Protein AF-A0AAN8VT66-F1 (afdb_monomer_lite)

Sequence (149 aa):
MDTWPYRLRWPPSTIIFDESPERVFQRAAQKLEDAGARIPRSCLFIHVPLESCDVQQPLCSKGLNGTRPSIWALQVLPVRTLVSFEEMLHVVSSLAMKGSLFIVQWMDQLFMRNRFKVETVSYSKVVMSLGEKPTLGDHKSILFVAEFA

Foldseek 3Di:
DDCCQQPDDDDFAAEAEDEEAPVVCVVVVVVCVVVVGDGPPSYHYHYQHPPDLDPQVSCVVVPQALPDAEEAEAEDDCPVDPVSVVNVVVNCLVRHDANHWYWYWDDPPNVVVPPDPWDWDDPCNVCVVVVHHDDPPDDPTTTTTDGDD

Radius of gyration: 15.96 Å; chains: 1; bounding box: 40×29×42 Å

InterPro domains:
  IPR007213 Methyltransferase Ppm1/Ppm2/Tcmp [PF04072] (1-76)
  IPR029063 S-adenosyl-L-methionine-dependent methyltransferase superfamily [G3DSA:3.40.50.150] (1-144)
  IPR029063 S-adenosyl-L-methionine-dependent methyltransferase superfamily [SSF53335] (1-129)

Organism: NCBI:txid194707

Structure (mmCIF, N/CA/C/O backbone):
data_AF-A0AAN8VT66-F1
#
_entry.id   AF-A0AAN8VT66-F1
#
loop_
_atom_site.group_PDB
_atom_site.id
_atom_site.type_symbol
_atom_site.label_atom_id
_atom_site.label_alt_id
_atom_site.label_comp_id
_atom_site.label_asym_id
_atom_site.label_entity_id
_atom_site.label_seq_id
_atom_site.pdbx_PDB_ins_code
_atom_site.Cartn_x
_atom_site.Cartn_y
_atom_site.Cartn_z
_atom_site.occupancy
_atom_site.B_iso_or_equiv
_atom_site.auth_seq_id
_atom_site.auth_comp_id
_atom_site.auth_asym_id
_atom_site.auth_atom_id
_atom_site.pdbx_PDB_model_num
ATOM 1 N N . MET A 1 1 ? -1.081 13.488 4.562 1.00 72.19 1 MET A N 1
ATOM 2 C CA . MET A 1 1 ? -1.142 12.080 4.980 1.00 72.19 1 MET A CA 1
ATOM 3 C C . MET A 1 1 ? -2.442 11.522 4.460 1.00 72.19 1 MET A C 1
ATOM 5 O O . MET A 1 1 ? -3.447 12.228 4.539 1.00 72.19 1 MET A O 1
ATOM 9 N N . ASP A 1 2 ? -2.394 10.330 3.883 1.00 76.88 2 ASP A N 1
ATOM 10 C CA . ASP A 1 2 ? -3.591 9.648 3.413 1.00 76.88 2 ASP A CA 1
ATOM 11 C C . ASP A 1 2 ? -4.440 9.153 4.605 1.00 76.88 2 ASP A C 1
ATOM 13 O O . ASP A 1 2 ? -3.935 8.920 5.701 1.00 76.88 2 ASP A O 1
ATOM 17 N N . THR A 1 3 ? -5.753 9.048 4.413 1.00 86.00 3 THR A N 1
ATOM 18 C CA . THR A 1 3 ? -6.724 8.622 5.435 1.00 86.00 3 THR A CA 1
ATOM 19 C C . THR A 1 3 ? -7.351 7.259 5.140 1.00 86.00 3 THR A C 1
ATOM 21 O O . THR A 1 3 ? -8.131 6.764 5.956 1.00 86.00 3 THR A O 1
ATOM 24 N N . TRP A 1 4 ? -6.998 6.609 4.023 1.00 85.69 4 TRP A N 1
ATOM 25 C CA . TRP A 1 4 ? -7.483 5.267 3.675 1.00 85.69 4 TRP A CA 1
ATOM 26 C C . TRP A 1 4 ? -7.253 4.223 4.782 1.00 85.69 4 TRP A C 1
ATOM 28 O O . TRP A 1 4 ? -8.195 3.472 5.062 1.00 85.69 4 TRP A O 1
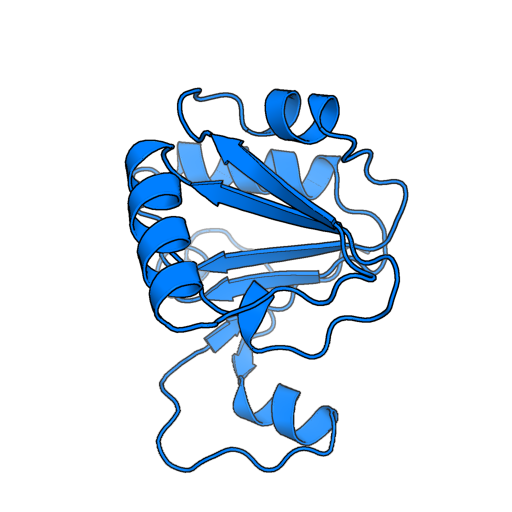ATOM 38 N N . PRO A 1 5 ? -6.103 4.206 5.499 1.00 89.12 5 PRO A N 1
ATOM 39 C CA . PRO A 1 5 ? -5.887 3.274 6.610 1.00 89.12 5 PRO A CA 1
ATOM 40 C C . PRO A 1 5 ? -6.955 3.346 7.713 1.00 89.12 5 PRO A C 1
ATOM 42 O O . PRO A 1 5 ? -7.229 2.347 8.373 1.00 89.12 5 PRO A O 1
ATOM 45 N N . TYR A 1 6 ? -7.590 4.508 7.885 1.00 89.25 6 TYR A N 1
ATOM 46 C CA . TYR A 1 6 ? -8.555 4.784 8.952 1.00 89.25 6 TYR A CA 1
ATOM 47 C C . TYR A 1 6 ? -10.017 4.680 8.495 1.00 89.25 6 TYR A C 1
ATOM 49 O O . TYR A 1 6 ? -10.912 4.568 9.329 1.00 89.25 6 TYR A O 1
ATOM 57 N N . ARG A 1 7 ? -10.280 4.766 7.183 1.00 85.00 7 ARG A N 1
ATOM 58 C CA . ARG A 1 7 ? -11.644 4.841 6.625 1.00 85.00 7 ARG A CA 1
ATOM 59 C C . ARG A 1 7 ? -12.114 3.539 5.987 1.00 85.00 7 ARG A C 1
ATOM 61 O O . ARG A 1 7 ? -13.318 3.291 5.956 1.00 85.00 7 ARG A O 1
ATOM 68 N N . LEU A 1 8 ? -11.194 2.733 5.461 1.00 84.31 8 LEU A N 1
ATOM 69 C CA . LEU A 1 8 ? -11.537 1.487 4.784 1.00 84.31 8 LEU A CA 1
ATOM 70 C C . LEU A 1 8 ? -11.689 0.324 5.767 1.00 84.31 8 LEU A C 1
ATOM 72 O O . LEU A 1 8 ? -11.048 0.262 6.818 1.00 84.31 8 LEU A O 1
ATOM 76 N N . ARG A 1 9 ? -12.549 -0.630 5.400 1.00 86.56 9 ARG A N 1
ATOM 77 C CA . ARG A 1 9 ? -12.732 -1.885 6.136 1.00 86.56 9 ARG A CA 1
ATOM 78 C C . ARG A 1 9 ? -11.693 -2.902 5.683 1.00 86.56 9 ARG A C 1
ATOM 80 O O . ARG A 1 9 ? -11.951 -3.715 4.800 1.00 86.56 9 ARG A O 1
ATOM 87 N N . TRP A 1 10 ? -10.517 -2.836 6.291 1.00 88.19 10 TRP A N 1
ATOM 88 C CA . TRP A 1 10 ? -9.437 -3.777 6.013 1.00 88.19 10 TRP A CA 1
ATOM 89 C C . TRP A 1 10 ? -9.749 -5.178 6.558 1.00 88.19 10 TRP A C 1
ATOM 91 O O . TRP A 1 10 ? -10.265 -5.297 7.677 1.00 88.19 10 TRP A O 1
ATOM 101 N N . PRO A 1 11 ? -9.436 -6.245 5.802 1.00 90.81 11 PRO A N 1
ATOM 102 C CA . PRO A 1 11 ? -9.477 -7.605 6.320 1.00 90.81 11 PRO A CA 1
ATOM 103 C C . PRO A 1 11 ? -8.616 -7.767 7.587 1.00 90.81 11 PRO A C 1
ATOM 105 O O . PRO A 1 11 ? -7.612 -7.075 7.760 1.00 90.81 11 PRO A O 1
ATOM 108 N N . PRO A 1 12 ? -8.960 -8.695 8.496 1.00 92.38 12 PRO A N 1
ATOM 109 C CA . PRO A 1 12 ? -8.089 -9.023 9.617 1.00 92.38 12 PRO A CA 1
ATOM 110 C C . PRO A 1 12 ? -6.690 -9.437 9.148 1.00 92.38 12 PRO A C 1
ATOM 112 O O . PRO A 1 12 ? -6.537 -10.084 8.113 1.00 92.38 12 PRO A O 1
ATOM 115 N N . SER A 1 13 ? -5.674 -9.088 9.936 1.00 91.00 13 SER A N 1
ATOM 116 C CA . SER A 1 13 ? -4.264 -9.376 9.659 1.00 91.00 13 SER A CA 1
ATOM 117 C C . SER A 1 13 ? -3.682 -8.661 8.432 1.00 91.00 13 SER A C 1
ATOM 119 O O . SER A 1 13 ? -2.610 -9.043 7.961 1.00 91.00 13 SER A O 1
ATOM 121 N N . THR A 1 14 ? -4.333 -7.603 7.931 1.00 92.25 14 THR A N 1
ATOM 122 C CA . THR A 1 14 ? -3.715 -6.686 6.964 1.00 92.25 14 THR A CA 1
ATOM 123 C C . THR A 1 14 ? -2.576 -5.905 7.626 1.00 92.25 14 THR A C 1
ATOM 125 O O . THR A 1 14 ? -2.725 -5.374 8.728 1.00 92.25 14 THR A O 1
ATOM 128 N N . ILE A 1 15 ? -1.437 -5.828 6.935 1.00 93.62 15 ILE A N 1
ATOM 129 C CA . ILE A 1 15 ? -0.306 -4.972 7.301 1.00 93.62 15 ILE A CA 1
ATOM 130 C C . ILE A 1 15 ? -0.323 -3.775 6.355 1.00 93.62 15 ILE A C 1
ATOM 132 O O . ILE A 1 15 ? -0.367 -3.949 5.139 1.00 93.62 15 ILE A O 1
ATOM 136 N N . ILE A 1 16 ? -0.316 -2.574 6.918 1.00 93.69 16 ILE A N 1
ATOM 137 C CA . ILE A 1 16 ? -0.386 -1.312 6.192 1.00 93.69 16 ILE A CA 1
ATOM 138 C C . ILE A 1 16 ? 0.919 -0.567 6.449 1.00 93.69 16 ILE A C 1
ATOM 140 O O . ILE A 1 16 ? 1.243 -0.262 7.598 1.00 93.69 16 ILE A O 1
ATOM 144 N N . PHE A 1 17 ? 1.650 -0.274 5.379 1.00 92.38 17 PHE A N 1
ATOM 145 C CA . PHE A 1 17 ? 2.859 0.539 5.422 1.00 92.38 17 PHE A CA 1
ATOM 146 C C . PHE A 1 17 ? 2.514 1.960 4.962 1.00 92.38 17 PHE A C 1
ATOM 148 O O . PHE A 1 17 ? 1.971 2.130 3.873 1.00 92.38 17 PHE A O 1
ATOM 155 N N . ASP A 1 18 ? 2.803 2.964 5.791 1.00 90.69 18 ASP A N 1
ATOM 156 C CA . ASP A 1 18 ? 2.745 4.380 5.407 1.00 90.69 18 ASP A CA 1
ATOM 157 C C . ASP A 1 18 ? 4.166 4.899 5.220 1.00 90.69 18 ASP A C 1
ATOM 159 O O . ASP A 1 18 ? 4.927 5.005 6.186 1.00 90.69 18 ASP A O 1
ATOM 163 N N . GLU A 1 19 ? 4.506 5.216 3.976 1.00 86.69 19 GLU A N 1
ATOM 164 C CA . GLU A 1 19 ? 5.775 5.836 3.631 1.00 86.69 19 GLU A CA 1
ATOM 165 C C . GLU A 1 19 ? 5.587 7.349 3.477 1.00 86.69 19 GLU A C 1
ATOM 167 O O . GLU A 1 19 ? 4.992 7.841 2.515 1.00 86.69 19 GLU A O 1
ATOM 172 N N . SER A 1 20 ? 6.063 8.110 4.460 1.00 85.31 20 SER A N 1
ATOM 173 C CA . SER A 1 20 ? 5.970 9.570 4.455 1.00 85.31 20 SER A CA 1
ATOM 174 C C . SER A 1 20 ? 7.093 10.203 5.290 1.00 85.31 20 SER A C 1
ATOM 176 O O . SER A 1 20 ? 7.765 9.507 6.047 1.00 85.31 20 SER A O 1
ATOM 178 N N . PRO A 1 21 ? 7.376 11.512 5.159 1.00 86.69 21 PRO A N 1
ATOM 179 C CA . PRO A 1 21 ? 8.344 12.164 6.041 1.00 86.69 21 PRO A CA 1
ATOM 180 C C . PRO A 1 21 ? 7.870 12.134 7.500 1.00 86.69 21 PRO A C 1
ATOM 182 O O . PRO A 1 21 ? 6.710 12.465 7.767 1.00 86.69 21 PRO A O 1
ATOM 185 N N . GLU A 1 22 ? 8.770 11.860 8.448 1.00 89.50 22 GLU A N 1
ATOM 186 C CA . GLU A 1 22 ? 8.427 11.599 9.863 1.00 89.50 22 GLU A CA 1
ATOM 187 C C . GLU A 1 22 ? 7.601 12.746 10.471 1.00 89.50 22 GLU A C 1
ATOM 189 O O . GLU A 1 22 ? 6.555 12.561 11.093 1.00 89.50 22 GLU A O 1
ATOM 194 N N . ARG A 1 23 ? 8.012 13.989 10.202 1.00 88.75 23 ARG A N 1
ATOM 195 C CA . ARG A 1 23 ? 7.307 15.194 10.674 1.00 88.75 23 ARG A CA 1
ATOM 196 C C . ARG A 1 23 ? 5.862 15.298 10.166 1.00 88.75 23 ARG A C 1
ATOM 198 O O . ARG A 1 23 ? 5.010 15.891 10.830 1.00 88.75 23 ARG A O 1
ATOM 205 N N . VAL A 1 24 ? 5.599 14.805 8.952 1.00 88.81 24 VAL A N 1
ATOM 206 C CA . VAL A 1 24 ? 4.264 14.824 8.338 1.00 88.81 24 VAL A CA 1
ATOM 207 C C . VAL A 1 24 ? 3.416 13.740 8.979 1.00 88.81 24 VAL A C 1
ATOM 209 O O . VAL A 1 24 ? 2.275 14.026 9.347 1.00 88.81 24 VAL A O 1
ATOM 212 N N . PHE A 1 25 ? 3.995 12.551 9.153 1.00 91.19 25 PHE A N 1
ATOM 213 C CA . PHE A 1 25 ? 3.370 11.429 9.832 1.00 91.19 25 PHE A CA 1
ATOM 214 C C . PHE A 1 25 ? 2.929 11.807 11.245 1.00 91.19 25 PHE A C 1
ATOM 216 O O . PHE A 1 25 ? 1.735 11.790 11.524 1.00 91.19 25 PHE A O 1
ATOM 223 N N . GLN A 1 26 ? 3.851 12.254 12.103 1.00 92.31 26 GLN A N 1
ATOM 224 C CA . GLN A 1 26 ? 3.562 12.560 13.510 1.00 92.31 26 GLN A CA 1
ATOM 225 C C . GLN A 1 26 ? 2.440 13.591 13.664 1.00 92.31 26 GLN A C 1
ATOM 227 O O . GLN A 1 26 ? 1.486 13.390 14.414 1.00 92.31 26 GLN A O 1
ATOM 232 N N . ARG A 1 27 ? 2.512 14.692 12.903 1.00 92.88 27 ARG A N 1
ATOM 233 C CA . ARG A 1 27 ? 1.491 15.747 12.950 1.00 92.88 27 ARG A CA 1
ATOM 234 C C . ARG A 1 27 ? 0.120 15.236 12.507 1.00 92.88 27 ARG A C 1
ATOM 236 O O . ARG A 1 27 ? -0.893 15.676 13.047 1.00 92.88 27 ARG A O 1
ATOM 243 N N . ALA A 1 28 ? 0.070 14.401 11.475 1.00 91.19 28 ALA A N 1
ATOM 244 C CA . ALA A 1 28 ? -1.190 13.903 10.945 1.00 91.19 28 ALA A CA 1
ATOM 245 C C . ALA A 1 28 ? -1.773 12.777 11.810 1.00 91.19 28 ALA A C 1
ATOM 247 O 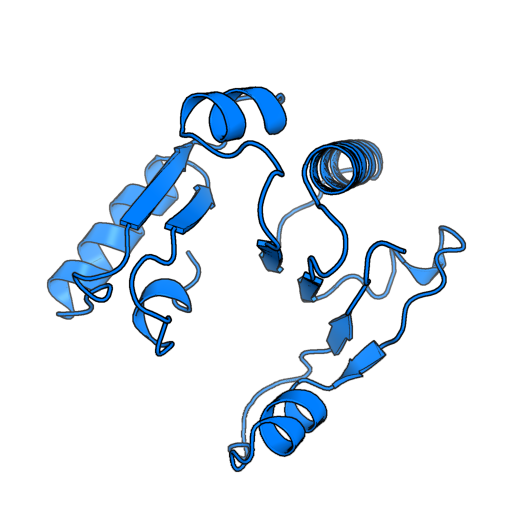O . ALA A 1 28 ? -2.970 12.807 12.081 1.00 91.19 28 ALA A O 1
ATOM 248 N N . ALA A 1 29 ? -0.935 11.869 12.313 1.00 91.94 29 ALA A N 1
ATOM 249 C CA . ALA A 1 29 ? -1.317 10.821 13.250 1.00 91.94 29 ALA A CA 1
ATOM 250 C C . ALA A 1 29 ? -1.936 11.410 14.525 1.00 91.94 29 ALA A C 1
ATOM 252 O O . ALA A 1 29 ? -3.035 11.003 14.890 1.00 91.94 29 ALA A O 1
ATOM 253 N N . GLN A 1 30 ? -1.312 12.438 15.120 1.00 93.31 30 GLN A N 1
ATOM 254 C CA . GLN A 1 30 ? -1.864 13.116 16.298 1.00 93.31 30 GLN A CA 1
ATOM 255 C C . GLN A 1 30 ? -3.250 13.707 16.015 1.00 93.31 30 GLN A C 1
ATOM 257 O O . GLN A 1 30 ? -4.194 13.467 16.755 1.00 93.31 30 GLN A O 1
ATOM 262 N N . LYS A 1 31 ? -3.410 14.429 14.898 1.00 94.94 31 LYS A N 1
ATOM 263 C CA . LYS A 1 31 ? -4.710 15.014 14.524 1.00 94.94 31 LYS A CA 1
ATOM 264 C C . LYS A 1 31 ? -5.795 13.962 14.300 1.00 94.94 31 LYS A C 1
ATOM 266 O O . LYS A 1 31 ? -6.961 14.218 14.585 1.00 94.94 31 LYS A O 1
ATOM 271 N N . LEU A 1 32 ? -5.430 12.816 13.728 1.00 93.31 32 LEU A N 1
ATOM 272 C CA . LEU A 1 32 ? -6.353 11.708 13.497 1.00 93.31 32 LEU A CA 1
ATOM 273 C C . LEU A 1 32 ? -6.754 11.051 14.819 1.00 93.31 32 LEU A C 1
ATOM 275 O O . LEU A 1 32 ? -7.934 10.767 15.015 1.00 93.31 32 LEU A O 1
ATOM 279 N N . GLU A 1 33 ? -5.807 10.882 15.739 1.00 92.75 33 GLU A N 1
ATOM 280 C CA . 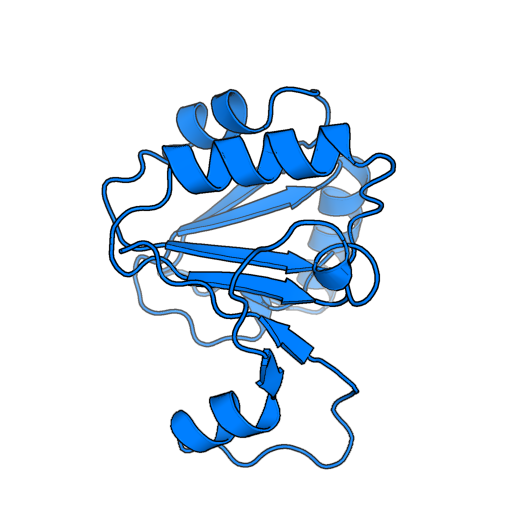GLU A 1 33 ? -6.074 10.392 17.089 1.00 92.75 33 GLU A CA 1
ATOM 281 C C . GLU A 1 33 ? -6.984 11.347 17.875 1.00 92.75 33 GLU A C 1
ATOM 283 O O . GLU A 1 33 ? -7.990 10.901 18.430 1.00 92.75 33 GLU A O 1
ATOM 288 N N . ASP A 1 34 ? -6.709 12.654 17.832 1.00 94.94 34 ASP A N 1
ATOM 289 C CA . ASP A 1 34 ? -7.528 13.699 18.463 1.00 94.94 34 ASP A CA 1
ATOM 290 C C . ASP A 1 34 ? -8.965 13.714 17.906 1.00 94.94 34 ASP A C 1
ATOM 292 O O . ASP A 1 34 ? -9.924 14.000 18.623 1.00 94.94 34 ASP A O 1
ATOM 296 N N . ALA A 1 35 ? -9.134 13.367 16.625 1.00 94.19 35 ALA A N 1
ATOM 297 C CA . ALA A 1 35 ? -10.433 13.221 15.969 1.00 94.19 35 ALA A CA 1
ATOM 298 C C . ALA A 1 35 ? -11.119 11.865 16.244 1.00 94.19 35 ALA A C 1
ATOM 300 O O . ALA A 1 35 ? -12.214 11.612 15.738 1.00 94.19 35 ALA A O 1
ATOM 301 N N . GLY A 1 36 ? -10.490 10.974 17.015 1.00 93.06 36 GLY A N 1
ATOM 302 C CA . GLY A 1 36 ? -11.003 9.642 17.331 1.00 93.06 36 GLY A CA 1
ATOM 303 C C . GLY A 1 36 ? -10.877 8.622 16.194 1.00 93.06 36 GLY A C 1
ATOM 304 O O . GLY A 1 36 ? -11.451 7.534 16.290 1.00 93.06 36 GLY A O 1
ATOM 305 N N . ALA A 1 37 ? -10.136 8.935 15.127 1.00 93.44 37 ALA A N 1
ATOM 306 C CA . ALA A 1 37 ? -9.889 8.004 14.035 1.00 93.44 37 ALA A CA 1
ATOM 307 C C . ALA A 1 37 ? -8.968 6.872 14.504 1.00 93.44 37 ALA A C 1
ATOM 309 O O . ALA A 1 37 ? -7.946 7.094 15.153 1.00 93.44 37 ALA A O 1
ATOM 310 N N . ARG A 1 38 ? -9.329 5.630 14.174 1.00 91.69 38 ARG A N 1
ATOM 311 C CA . ARG A 1 38 ? -8.583 4.441 14.597 1.00 91.69 38 ARG A CA 1
ATOM 312 C C . ARG A 1 38 ? -8.464 3.444 13.465 1.00 91.69 38 ARG A C 1
ATOM 314 O O . ARG A 1 38 ? -9.414 3.217 12.723 1.00 91.69 38 ARG A O 1
ATOM 321 N N . ILE A 1 39 ? -7.304 2.811 13.400 1.00 92.19 39 ILE A N 1
ATOM 322 C CA . IL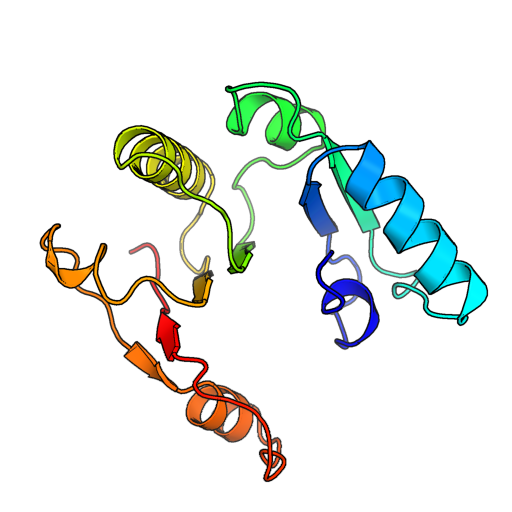E A 1 39 ? -7.066 1.667 12.525 1.00 92.19 39 ILE A CA 1
ATOM 323 C C . ILE A 1 39 ? -7.687 0.429 13.188 1.00 92.19 39 ILE A C 1
ATOM 325 O O . ILE A 1 39 ? -7.647 0.317 14.422 1.00 92.19 39 ILE A O 1
ATOM 329 N N . PRO A 1 40 ? -8.289 -0.501 12.421 1.00 91.06 40 PRO A N 1
ATOM 330 C CA . PRO A 1 40 ? -8.808 -1.741 12.983 1.00 91.06 40 PRO A CA 1
ATOM 331 C C . PRO A 1 40 ? -7.734 -2.475 13.795 1.00 91.06 40 PRO A C 1
ATOM 333 O O . PRO A 1 40 ? -6.638 -2.713 13.302 1.00 91.06 40 PRO A O 1
ATOM 336 N N . ARG A 1 41 ? -8.050 -2.881 15.034 1.00 91.00 41 ARG A N 1
ATOM 337 C CA . ARG A 1 41 ? -7.094 -3.557 15.943 1.00 91.00 41 ARG A CA 1
ATOM 338 C C . ARG A 1 41 ? -6.552 -4.884 15.406 1.00 91.00 41 ARG A C 1
ATOM 340 O O . ARG A 1 41 ? -5.539 -5.373 15.887 1.00 91.00 41 ARG A O 1
ATOM 347 N N . SER A 1 42 ? -7.265 -5.488 14.461 1.00 92.88 42 SER A N 1
ATOM 348 C CA . SER A 1 42 ? -6.849 -6.699 13.756 1.00 92.88 42 SER A CA 1
ATOM 349 C C . SER A 1 42 ? -5.789 -6.439 12.683 1.00 92.88 42 SER A C 1
ATOM 351 O O . SER A 1 42 ? -5.256 -7.401 12.138 1.00 92.88 42 SER A O 1
ATOM 353 N N . CYS A 1 43 ? -5.509 -5.177 12.353 1.00 94.19 43 CYS A N 1
ATOM 354 C CA . CYS A 1 43 ? -4.517 -4.762 11.369 1.00 94.19 43 CYS A CA 1
ATOM 355 C C . CYS A 1 43 ? -3.267 -4.218 12.063 1.00 94.19 43 CYS A C 1
ATOM 357 O O . CYS A 1 43 ? -3.328 -3.708 13.182 1.00 94.19 43 CYS A O 1
ATOM 359 N N . LEU A 1 44 ? -2.136 -4.291 11.368 1.00 94.12 44 LEU A N 1
ATOM 360 C CA . LEU A 1 44 ? -0.876 -3.703 11.805 1.00 94.12 44 LEU A CA 1
ATOM 361 C C . LEU A 1 44 ? -0.560 -2.492 10.928 1.00 94.12 44 LEU A C 1
ATOM 363 O O . LEU A 1 44 ? -0.509 -2.619 9.709 1.00 94.12 44 LEU A O 1
ATOM 367 N N . PHE A 1 45 ? -0.337 -1.331 11.539 1.00 93.81 45 PHE A N 1
ATOM 368 C CA . PHE A 1 45 ? 0.041 -0.106 10.836 1.00 93.81 45 PHE A CA 1
ATOM 369 C C . PHE A 1 45 ? 1.477 0.271 11.173 1.00 93.81 45 PHE A C 1
ATOM 371 O O . PHE A 1 45 ? 1.829 0.382 12.348 1.00 93.81 45 PHE A O 1
ATOM 378 N N . ILE A 1 46 ? 2.304 0.440 10.145 1.00 93.38 46 ILE A N 1
ATOM 379 C CA . ILE A 1 46 ? 3.740 0.663 10.273 1.00 93.38 46 ILE A CA 1
ATOM 380 C C . ILE A 1 46 ? 4.114 1.920 9.498 1.00 93.38 46 ILE A C 1
ATOM 382 O O . ILE A 1 46 ? 3.942 1.979 8.283 1.00 93.38 46 ILE A O 1
ATOM 386 N N . HIS A 1 47 ? 4.680 2.900 10.198 1.00 92.75 47 HIS A N 1
ATOM 387 C CA . HIS A 1 47 ? 5.322 4.032 9.546 1.00 92.75 47 HIS A CA 1
ATOM 388 C C . HIS A 1 47 ? 6.728 3.666 9.063 1.00 92.75 47 HIS A C 1
ATOM 390 O O . HIS A 1 47 ? 7.514 3.057 9.802 1.00 92.75 47 HIS A O 1
ATOM 396 N N . VAL A 1 48 ? 7.037 4.069 7.835 1.00 89.88 48 VAL A N 1
ATOM 397 C CA . VAL A 1 48 ? 8.351 3.965 7.207 1.00 89.88 48 VAL A CA 1
ATOM 398 C C . VAL A 1 48 ? 8.803 5.384 6.842 1.00 89.88 48 VAL A C 1
ATOM 400 O O . VAL A 1 48 ? 8.260 5.971 5.906 1.00 89.88 48 VAL A O 1
ATOM 403 N N . PRO A 1 49 ? 9.752 5.973 7.591 1.00 86.12 49 PRO A N 1
ATOM 404 C CA . PRO A 1 49 ? 10.169 7.351 7.355 1.00 86.12 49 PRO A CA 1
ATOM 405 C C . PRO A 1 49 ? 10.876 7.507 6.007 1.00 86.12 49 PRO A C 1
ATOM 407 O O . PRO A 1 49 ? 11.893 6.859 5.755 1.00 86.12 49 PRO A O 1
ATOM 410 N N . LEU A 1 50 ? 10.381 8.419 5.168 1.00 77.38 50 LEU A N 1
ATOM 411 C CA . LEU A 1 50 ? 10.989 8.770 3.879 1.00 77.38 50 LEU A CA 1
ATOM 412 C C . LEU A 1 50 ? 12.138 9.778 4.071 1.00 77.38 50 LEU A C 1
ATOM 414 O O . LEU A 1 50 ? 12.070 10.921 3.617 1.00 77.38 50 LEU A O 1
ATOM 418 N N . GLU A 1 51 ? 13.172 9.373 4.805 1.00 69.62 51 GLU A N 1
ATOM 419 C CA . GLU A 1 51 ? 14.355 10.204 5.090 1.00 69.62 51 GLU A CA 1
ATOM 420 C C . GLU A 1 51 ? 15.604 9.729 4.312 1.00 69.62 51 GLU A C 1
ATOM 422 O O . GLU A 1 51 ? 16.639 10.397 4.321 1.00 69.62 51 GLU A O 1
ATOM 427 N N . SER A 1 52 ? 15.510 8.596 3.602 1.00 65.31 52 SER A N 1
ATOM 428 C CA . SER A 1 52 ? 16.559 8.020 2.747 1.00 65.31 52 SER A CA 1
ATOM 429 C C . SER A 1 52 ? 16.125 7.923 1.282 1.00 65.31 52 SER A C 1
ATOM 431 O O . SER A 1 52 ? 14.943 7.778 0.989 1.00 65.31 52 SER A O 1
ATOM 433 N N . CYS A 1 53 ? 17.088 7.952 0.351 1.00 65.00 53 CYS A N 1
ATOM 434 C CA . CYS A 1 53 ? 16.827 7.666 -1.070 1.00 65.00 53 CYS A CA 1
ATOM 435 C C . CYS A 1 53 ? 16.560 6.173 -1.341 1.00 65.00 53 CYS A C 1
ATOM 437 O O . CYS A 1 53 ? 16.017 5.832 -2.384 1.00 65.00 53 CYS A O 1
ATOM 439 N N . ASP A 1 54 ? 16.952 5.283 -0.422 1.00 75.31 54 ASP A N 1
ATOM 440 C CA . ASP A 1 54 ? 16.641 3.855 -0.504 1.00 75.31 54 ASP A CA 1
ATOM 441 C C . ASP A 1 54 ? 15.247 3.596 0.075 1.00 75.31 54 ASP A C 1
ATOM 443 O O . ASP A 1 54 ? 15.026 3.767 1.276 1.00 75.31 54 ASP A O 1
ATOM 447 N N . VAL A 1 55 ? 14.326 3.204 -0.803 1.00 74.44 55 VAL A N 1
ATOM 448 C CA . VAL A 1 55 ? 12.922 2.890 -0.498 1.00 74.44 55 VAL A CA 1
ATOM 449 C C . VAL A 1 55 ? 12.759 1.416 -0.097 1.00 74.44 55 VAL A C 1
ATOM 451 O O . VAL A 1 55 ? 11.871 1.058 0.675 1.00 74.44 55 VAL A O 1
ATOM 454 N N . GLN A 1 56 ? 13.636 0.527 -0.575 1.00 84.75 56 GLN A N 1
ATOM 455 C CA . GLN A 1 56 ? 13.470 -0.919 -0.421 1.00 84.75 56 GLN A CA 1
ATOM 456 C C . GLN A 1 56 ? 13.945 -1.416 0.946 1.00 84.75 56 GLN A C 1
ATOM 458 O O . GLN A 1 56 ? 13.233 -2.175 1.608 1.00 84.75 56 GLN A O 1
ATOM 463 N N . GLN A 1 57 ? 15.138 -1.003 1.386 1.00 87.25 57 GLN A N 1
ATOM 464 C CA . GLN A 1 57 ? 15.702 -1.456 2.665 1.00 87.25 57 GLN A CA 1
ATOM 465 C C . GLN A 1 57 ? 14.796 -1.150 3.867 1.00 87.25 57 GLN A C 1
ATOM 467 O O . GLN A 1 57 ? 14.533 -2.071 4.651 1.00 87.25 57 GLN A O 1
ATOM 472 N N . PRO A 1 58 ? 14.256 0.077 4.024 1.00 87.75 58 PRO A N 1
ATOM 473 C CA . PRO A 1 58 ? 13.378 0.391 5.145 1.00 87.75 58 PRO A CA 1
ATOM 474 C C . PRO A 1 58 ? 12.124 -0.488 5.173 1.00 87.75 58 PRO A C 1
ATOM 476 O O . PRO A 1 58 ? 11.797 -1.040 6.226 1.00 87.75 58 PRO A O 1
ATOM 479 N N . LEU A 1 59 ? 11.472 -0.705 4.026 1.00 88.12 59 LEU A N 1
ATOM 480 C CA . LEU A 1 59 ? 10.293 -1.570 3.918 1.00 88.12 59 LEU A CA 1
ATOM 481 C C . LEU A 1 59 ? 10.614 -3.026 4.290 1.00 88.12 59 LEU A C 1
ATOM 483 O O . LEU A 1 59 ? 9.906 -3.635 5.099 1.00 88.12 59 LEU A O 1
ATOM 487 N N . CYS A 1 60 ? 11.712 -3.569 3.758 1.00 90.31 60 CYS A N 1
ATOM 488 C CA . CYS A 1 60 ? 12.156 -4.932 4.050 1.00 90.31 60 CYS A CA 1
ATOM 489 C C . CYS A 1 60 ? 12.495 -5.129 5.529 1.00 90.31 60 CYS A C 1
ATOM 491 O O . CYS A 1 60 ? 12.076 -6.113 6.140 1.00 90.31 60 CYS A O 1
ATOM 493 N N . SER A 1 61 ? 13.188 -4.162 6.138 1.00 90.50 61 SER A N 1
ATOM 494 C CA . SER A 1 61 ? 13.537 -4.198 7.564 1.00 90.50 61 SER A CA 1
ATOM 495 C C . SER A 1 61 ? 12.306 -4.213 8.480 1.00 90.50 61 SER A C 1
ATOM 497 O O . SER A 1 61 ? 12.357 -4.731 9.595 1.00 90.50 61 SER A O 1
ATOM 499 N N . LYS A 1 62 ? 11.177 -3.680 7.995 1.00 91.06 62 LYS A N 1
ATOM 500 C CA . LYS A 1 62 ? 9.882 -3.650 8.684 1.00 91.06 62 LYS A CA 1
ATOM 501 C C . LYS A 1 62 ? 8.991 -4.857 8.365 1.00 91.06 62 LYS A C 1
ATOM 503 O O . LYS A 1 62 ? 7.875 -4.931 8.875 1.00 91.06 62 LYS A O 1
ATOM 508 N N . GLY A 1 63 ? 9.482 -5.814 7.575 1.00 90.06 63 GLY A N 1
ATOM 509 C CA . GLY A 1 63 ? 8.831 -7.103 7.337 1.00 90.06 63 GLY A CA 1
ATOM 510 C C . GLY A 1 63 ? 8.159 -7.263 5.973 1.00 90.06 63 GLY A C 1
ATOM 511 O O . GLY A 1 63 ? 7.544 -8.305 5.738 1.00 90.06 63 GLY A O 1
ATOM 512 N N . LEU A 1 64 ? 8.269 -6.289 5.062 1.00 89.19 64 LEU A N 1
ATOM 513 C CA . LEU A 1 64 ? 7.819 -6.483 3.683 1.00 89.19 64 LEU A CA 1
ATOM 514 C C . LEU A 1 64 ? 8.784 -7.432 2.955 1.00 89.19 64 LEU A C 1
ATOM 516 O O . LEU A 1 64 ? 9.976 -7.170 2.888 1.00 89.19 64 LEU A O 1
ATOM 520 N N . ASN A 1 65 ? 8.297 -8.549 2.416 1.00 85.31 65 ASN A N 1
ATOM 521 C CA . ASN A 1 65 ? 9.174 -9.575 1.826 1.00 85.31 65 ASN A CA 1
ATOM 522 C C . ASN A 1 65 ? 8.680 -10.142 0.485 1.00 85.31 65 ASN A C 1
ATOM 524 O O . ASN A 1 65 ? 9.221 -11.133 0.008 1.00 85.31 65 ASN A O 1
ATOM 528 N N . GLY A 1 66 ? 7.633 -9.551 -0.098 1.00 84.38 66 GLY A N 1
ATOM 529 C CA . GLY A 1 66 ? 7.094 -9.941 -1.406 1.00 84.38 66 GLY A CA 1
ATOM 530 C C . GLY A 1 66 ? 6.532 -11.360 -1.509 1.00 84.38 66 GLY A C 1
ATOM 531 O O . GLY A 1 66 ? 6.308 -11.855 -2.605 1.00 84.38 66 GLY A O 1
ATOM 532 N N . THR A 1 67 ? 6.269 -12.030 -0.384 1.00 87.56 67 THR A N 1
ATOM 533 C CA . THR A 1 67 ? 5.709 -13.397 -0.375 1.00 87.56 67 THR A CA 1
ATOM 534 C C . THR A 1 67 ? 4.180 -13.446 -0.408 1.00 87.56 67 THR A C 1
ATOM 536 O O . THR A 1 67 ? 3.601 -14.533 -0.421 1.00 87.56 67 THR A O 1
ATOM 539 N N . ARG A 1 68 ? 3.508 -12.286 -0.374 1.00 85.12 68 ARG A N 1
ATOM 540 C CA . ARG A 1 68 ? 2.041 -12.168 -0.364 1.00 85.12 68 ARG A CA 1
ATOM 541 C C . ARG A 1 68 ? 1.561 -11.110 -1.360 1.00 85.12 68 ARG A C 1
ATOM 543 O O . ARG A 1 68 ? 2.248 -10.093 -1.499 1.00 85.12 68 ARG A O 1
ATOM 550 N N . PRO A 1 69 ? 0.385 -11.301 -1.995 1.00 86.12 69 PRO A N 1
ATOM 551 C CA . PRO A 1 69 ? -0.219 -10.267 -2.822 1.00 86.12 69 PRO A CA 1
ATOM 552 C C . PRO A 1 69 ? -0.367 -8.975 -2.022 1.00 86.12 69 PRO A C 1
ATOM 554 O O . PRO A 1 69 ? -0.764 -8.989 -0.854 1.00 86.12 69 PRO A O 1
ATOM 557 N N . SER A 1 70 ? -0.009 -7.865 -2.650 1.00 88.62 70 SER A N 1
ATOM 558 C CA . SER A 1 70 ? 0.115 -6.559 -2.007 1.00 88.62 70 SER A CA 1
ATOM 559 C C . SER A 1 70 ? -0.539 -5.477 -2.850 1.00 88.62 70 SER A C 1
ATOM 561 O O . SER A 1 70 ? -0.497 -5.523 -4.078 1.00 88.62 70 SER A O 1
ATOM 563 N N . ILE A 1 71 ? -1.149 -4.499 -2.184 1.00 88.94 71 ILE A N 1
ATOM 564 C CA . ILE A 1 71 ? -1.653 -3.290 -2.831 1.00 88.94 71 ILE A CA 1
ATOM 565 C C . ILE A 1 71 ? -0.646 -2.182 -2.558 1.00 88.94 71 ILE A C 1
ATOM 567 O O . ILE A 1 71 ? -0.334 -1.886 -1.408 1.00 88.94 71 ILE A O 1
ATOM 571 N N . TRP A 1 72 ? -0.163 -1.573 -3.626 1.00 86.88 72 TRP A N 1
ATOM 572 C CA . TRP A 1 72 ? 0.776 -0.467 -3.608 1.00 86.88 72 TRP A CA 1
ATOM 573 C C . TRP A 1 72 ? 0.029 0.775 -4.060 1.00 86.88 72 TRP A C 1
ATOM 575 O O . TRP A 1 72 ? -0.432 0.828 -5.195 1.00 86.88 72 TRP A O 1
ATOM 585 N N . ALA A 1 73 ? -0.131 1.749 -3.172 1.00 84.81 73 ALA A N 1
ATOM 586 C CA . ALA A 1 73 ? -0.871 2.968 -3.458 1.00 84.81 73 ALA A CA 1
ATOM 587 C C . ALA A 1 73 ? 0.073 4.167 -3.446 1.00 84.81 73 ALA A C 1
ATOM 589 O O . ALA A 1 73 ? 0.659 4.506 -2.422 1.00 84.81 73 ALA A O 1
ATOM 590 N N . LEU A 1 74 ? 0.185 4.825 -4.596 1.00 79.00 74 LEU A N 1
ATOM 591 C CA . LEU A 1 74 ? 0.935 6.054 -4.763 1.00 79.00 74 LEU A CA 1
ATOM 592 C C . LEU A 1 74 ? -0.034 7.221 -4.948 1.00 79.00 74 LEU A C 1
ATOM 594 O O . LEU A 1 74 ? -0.607 7.412 -6.025 1.00 79.00 74 LEU A O 1
ATOM 598 N N . GLN A 1 75 ? -0.199 8.024 -3.900 1.00 71.69 75 GLN A N 1
ATOM 599 C CA . GLN A 1 75 ? -1.018 9.228 -3.946 1.00 71.69 75 GLN A CA 1
ATOM 600 C C . GLN A 1 75 ? -0.139 10.476 -3.879 1.00 71.69 75 GLN A C 1
ATOM 602 O O . GLN A 1 75 ? 0.495 10.732 -2.860 1.00 71.69 75 GLN A O 1
ATOM 607 N N . VAL A 1 76 ? -0.149 11.269 -4.960 1.00 62.78 76 VAL A N 1
ATOM 608 C CA . VAL A 1 76 ? 0.416 12.631 -5.031 1.00 62.78 76 VAL A CA 1
ATOM 609 C C . VAL A 1 76 ? 1.782 12.737 -4.334 1.00 62.78 76 VAL A C 1
ATOM 611 O O . VAL A 1 76 ? 1.963 13.497 -3.382 1.00 62.78 76 VAL A O 1
ATOM 614 N N . LEU A 1 77 ? 2.770 11.977 -4.811 1.00 53.94 77 LEU A N 1
ATOM 615 C CA . LEU A 1 77 ? 4.160 12.310 -4.513 1.00 53.94 77 LEU A CA 1
ATOM 616 C C . LEU A 1 77 ? 4.626 13.421 -5.456 1.00 53.94 77 LEU A C 1
ATOM 618 O O . LEU A 1 77 ? 4.292 13.407 -6.645 1.00 53.94 77 LEU A O 1
ATOM 622 N N . PRO A 1 78 ? 5.481 14.344 -4.987 1.00 51.09 78 PRO A N 1
ATOM 623 C CA . PRO A 1 78 ? 6.346 15.075 -5.881 1.00 51.09 78 PRO A CA 1
ATOM 624 C C . PRO A 1 78 ? 7.422 14.077 -6.308 1.00 51.09 78 PRO A C 1
ATOM 626 O O . PRO A 1 78 ? 8.528 14.087 -5.776 1.00 51.09 78 PRO A O 1
ATOM 629 N N . VAL A 1 79 ? 7.091 13.177 -7.234 1.00 54.88 79 VAL A N 1
ATOM 630 C CA . VAL A 1 79 ? 8.095 12.506 -8.056 1.00 54.88 79 VAL A CA 1
ATOM 631 C C . VAL A 1 79 ? 8.817 13.642 -8.777 1.00 54.88 79 VAL A C 1
ATOM 633 O O . VAL A 1 79 ? 8.347 14.168 -9.784 1.00 54.88 79 VAL A O 1
ATOM 636 N N . ARG A 1 80 ? 9.883 14.154 -8.151 1.00 53.06 80 ARG A N 1
ATOM 637 C CA . ARG A 1 80 ? 10.529 15.403 -8.578 1.00 53.06 80 ARG A CA 1
ATOM 638 C C . ARG A 1 80 ? 11.270 15.198 -9.890 1.00 53.06 80 ARG A C 1
ATOM 640 O O . ARG A 1 80 ? 11.519 16.163 -10.607 1.00 53.06 80 ARG A O 1
ATOM 647 N N . THR A 1 81 ? 11.624 13.946 -10.182 1.00 63.88 81 THR A N 1
ATOM 648 C CA . THR A 1 81 ? 12.377 13.527 -11.358 1.00 63.88 81 THR A CA 1
ATOM 649 C C . THR A 1 81 ? 11.888 12.170 -11.855 1.00 63.88 81 THR A C 1
ATOM 651 O O . THR A 1 81 ? 11.412 11.339 -11.082 1.00 63.88 81 THR A O 1
ATOM 654 N N . LEU A 1 82 ? 12.065 11.920 -13.152 1.00 66.94 82 LEU A N 1
ATOM 655 C CA . LEU A 1 82 ? 11.809 10.613 -13.760 1.00 66.94 82 LEU A CA 1
ATOM 656 C C . LEU A 1 82 ? 12.619 9.489 -13.082 1.00 66.94 82 LEU A C 1
ATOM 658 O O . LEU A 1 82 ? 12.086 8.407 -12.880 1.00 66.94 82 LEU A O 1
ATOM 662 N N . VAL A 1 83 ? 13.854 9.774 -12.657 1.00 68.38 83 VAL A N 1
ATOM 663 C CA . VAL A 1 83 ? 14.738 8.807 -11.979 1.00 68.38 83 VAL A CA 1
ATOM 664 C C . VAL A 1 83 ? 14.103 8.281 -10.689 1.00 68.38 83 VAL A C 1
ATOM 666 O O . VAL A 1 83 ? 13.981 7.075 -10.520 1.00 68.38 83 VAL A O 1
ATOM 669 N N . SER A 1 84 ? 13.584 9.175 -9.838 1.00 71.06 84 SER A N 1
ATOM 670 C CA . SER A 1 84 ? 12.911 8.766 -8.594 1.00 71.06 84 SER A CA 1
ATOM 671 C C . SER A 1 84 ? 11.656 7.916 -8.835 1.00 71.06 84 SER A C 1
ATOM 673 O O . SER A 1 84 ? 11.276 7.098 -8.001 1.00 71.06 84 SER A O 1
ATOM 675 N N . PHE A 1 85 ? 11.005 8.091 -9.991 1.00 74.00 85 PHE A N 1
ATOM 676 C CA . PHE A 1 85 ? 9.870 7.259 -10.377 1.00 74.00 85 PHE A CA 1
ATOM 677 C C . PHE A 1 85 ? 10.305 5.855 -10.783 1.00 74.00 85 PHE A C 1
ATOM 679 O O . PHE A 1 85 ? 9.697 4.875 -10.368 1.00 74.00 85 PHE A O 1
ATOM 686 N N . GLU A 1 86 ? 11.344 5.766 -11.612 1.00 74.75 86 GLU A N 1
ATOM 687 C CA . GLU A 1 86 ? 11.885 4.498 -12.097 1.00 74.75 86 GLU A CA 1
ATOM 688 C C . GLU A 1 86 ? 12.438 3.658 -10.944 1.00 74.75 86 GLU A C 1
ATOM 690 O O . GLU A 1 86 ? 12.185 2.458 -10.898 1.00 74.75 86 GLU A O 1
ATOM 695 N N . GLU A 1 87 ? 13.102 4.290 -9.974 1.00 76.12 87 GLU A N 1
ATOM 696 C CA . GLU A 1 87 ? 13.554 3.641 -8.740 1.00 76.12 87 GLU A CA 1
ATOM 697 C C . GLU A 1 87 ? 12.377 3.055 -7.951 1.00 76.12 87 GLU A C 1
ATOM 699 O O . GLU A 1 87 ? 12.408 1.887 -7.573 1.00 76.12 87 GLU A O 1
ATOM 704 N N . MET A 1 88 ? 11.289 3.810 -7.771 1.00 77.75 88 MET A N 1
ATOM 705 C CA . MET A 1 88 ? 10.092 3.297 -7.101 1.00 77.75 88 MET A CA 1
ATOM 706 C C . MET A 1 88 ? 9.459 2.135 -7.869 1.00 77.75 88 MET A C 1
ATOM 708 O O . MET A 1 88 ? 9.120 1.118 -7.267 1.00 77.75 88 MET A O 1
ATOM 712 N N . LEU A 1 89 ? 9.312 2.252 -9.193 1.00 78.50 89 LEU A N 1
ATOM 713 C CA . LEU A 1 89 ? 8.796 1.160 -10.018 1.00 78.50 89 LEU A CA 1
ATOM 714 C C . LEU A 1 89 ? 9.687 -0.081 -9.923 1.00 78.50 89 LEU A C 1
ATOM 716 O O . LEU A 1 89 ? 9.169 -1.195 -9.914 1.00 78.50 89 LEU A O 1
ATOM 720 N N . HIS A 1 90 ? 11.005 0.097 -9.815 1.00 80.44 90 HIS A N 1
ATOM 721 C CA . HIS A 1 90 ? 11.940 -0.998 -9.602 1.00 80.44 90 HIS A CA 1
ATOM 722 C C . HIS A 1 90 ? 11.707 -1.686 -8.250 1.00 80.44 90 HIS A C 1
ATOM 724 O O . HIS A 1 90 ? 11.636 -2.912 -8.206 1.00 80.44 90 HIS A O 1
ATOM 730 N N . VAL A 1 91 ? 11.504 -0.920 -7.173 1.00 83.56 91 VAL A N 1
ATOM 731 C CA . VAL A 1 91 ? 11.183 -1.467 -5.842 1.00 83.56 91 VAL A CA 1
ATOM 732 C C . VAL A 1 91 ? 9.836 -2.188 -5.834 1.00 83.56 91 VAL A C 1
ATOM 734 O O . VAL A 1 91 ? 9.733 -3.308 -5.337 1.00 83.56 91 VAL A O 1
ATOM 737 N N . VAL A 1 92 ? 8.801 -1.590 -6.428 1.00 83.88 92 VAL A N 1
ATOM 738 C CA . VAL A 1 92 ? 7.490 -2.239 -6.564 1.00 83.88 92 VAL A CA 1
ATOM 739 C C . VAL A 1 92 ? 7.642 -3.530 -7.360 1.00 83.88 92 VAL A C 1
ATOM 741 O O . VAL A 1 92 ? 7.152 -4.564 -6.932 1.00 83.88 92 VAL A O 1
ATOM 744 N N . SER A 1 93 ? 8.362 -3.508 -8.484 1.00 82.31 93 SER A N 1
ATOM 745 C CA . SER A 1 93 ? 8.574 -4.690 -9.322 1.00 82.31 93 SER A CA 1
ATOM 746 C C . SER A 1 93 ? 9.394 -5.785 -8.637 1.00 82.31 93 SER A C 1
ATOM 748 O O . SER A 1 93 ? 9.232 -6.948 -8.998 1.00 82.31 93 SER A O 1
ATOM 750 N N . SER A 1 94 ? 10.295 -5.445 -7.712 1.00 84.50 94 SER A N 1
ATOM 751 C CA . SER A 1 94 ? 11.121 -6.425 -7.000 1.00 84.50 94 SER A CA 1
ATOM 752 C C . SER A 1 94 ? 10.398 -7.050 -5.802 1.00 84.50 94 SER A C 1
ATOM 754 O O . SER A 1 94 ? 10.732 -8.166 -5.404 1.00 84.50 94 SER A O 1
ATOM 756 N N . LEU A 1 95 ? 9.404 -6.352 -5.239 1.00 86.38 95 LEU A N 1
ATOM 757 C CA . LEU A 1 95 ? 8.667 -6.767 -4.042 1.00 86.38 95 LEU A CA 1
ATOM 758 C C . LEU A 1 95 ? 7.213 -7.180 -4.305 1.00 86.38 95 LEU A C 1
ATOM 760 O O . LEU A 1 95 ? 6.590 -7.802 -3.445 1.00 86.38 95 LEU A O 1
ATOM 764 N N . ALA A 1 96 ? 6.633 -6.826 -5.447 1.00 86.00 96 ALA A N 1
ATOM 765 C CA . ALA A 1 96 ? 5.311 -7.283 -5.842 1.00 86.00 96 ALA A CA 1
ATOM 766 C C . ALA A 1 96 ? 5.379 -8.739 -6.308 1.00 86.00 96 ALA A C 1
ATOM 768 O O . ALA A 1 96 ? 6.272 -9.131 -7.056 1.00 86.00 96 ALA A O 1
ATOM 769 N N . MET A 1 97 ? 4.395 -9.534 -5.899 1.00 85.38 97 MET A N 1
ATOM 770 C CA . MET A 1 97 ? 4.197 -10.868 -6.453 1.00 85.38 97 MET A CA 1
ATOM 771 C C . MET A 1 97 ? 2.982 -10.884 -7.371 1.00 85.38 97 MET A C 1
ATOM 773 O O . MET A 1 97 ? 2.216 -9.924 -7.450 1.00 85.38 97 MET A O 1
ATOM 777 N N . LYS A 1 98 ? 2.768 -12.009 -8.048 1.00 79.81 98 LYS A N 1
ATOM 778 C CA . LYS A 1 98 ? 1.567 -12.213 -8.853 1.00 79.81 98 LYS A CA 1
ATOM 779 C C . LYS A 1 98 ? 0.293 -11.961 -8.037 1.00 79.81 98 LYS A C 1
ATOM 781 O O . LYS A 1 98 ? 0.164 -12.446 -6.912 1.00 79.81 98 LYS A O 1
ATOM 786 N N . GLY A 1 99 ? -0.639 -11.212 -8.624 1.00 78.75 99 GLY A N 1
ATOM 787 C CA . GLY A 1 99 ? -1.871 -10.771 -7.966 1.00 78.75 99 GLY A CA 1
ATOM 788 C C . GLY A 1 99 ? -1.712 -9.530 -7.080 1.00 78.75 99 GLY A C 1
ATOM 789 O O . GLY A 1 99 ? -2.686 -9.104 -6.460 1.00 78.75 99 GLY A O 1
ATOM 790 N N . SER A 1 100 ? -0.515 -8.936 -7.004 1.00 83.38 100 SER A N 1
ATOM 791 C CA . SER A 1 100 ? -0.341 -7.590 -6.457 1.00 83.38 100 SER A CA 1
ATOM 792 C C . SER A 1 100 ? -0.954 -6.537 -7.379 1.00 83.38 100 SER A C 1
ATOM 794 O O . SER A 1 100 ? -0.979 -6.684 -8.601 1.00 83.38 100 SER A O 1
ATOM 796 N N . LEU A 1 101 ? -1.409 -5.449 -6.766 1.00 82.25 101 LEU A N 1
ATOM 797 C CA . LEU A 1 101 ? -2.058 -4.333 -7.429 1.00 82.25 101 LEU A CA 1
ATOM 798 C C . LEU A 1 101 ? -1.240 -3.059 -7.223 1.00 82.25 101 LEU A C 1
ATOM 800 O O . LEU A 1 101 ? -0.991 -2.669 -6.085 1.00 82.25 101 LEU A O 1
ATOM 804 N N . PHE A 1 102 ? -0.872 -2.384 -8.310 1.00 79.94 102 PHE A N 1
ATOM 805 C CA . PHE A 1 102 ? -0.271 -1.051 -8.249 1.00 79.94 102 PHE A CA 1
ATOM 806 C C . PHE A 1 102 ? -1.304 0.010 -8.628 1.00 79.94 102 PHE A C 1
ATOM 808 O O . PHE A 1 102 ? -1.823 -0.008 -9.742 1.00 79.94 102 PHE A O 1
ATOM 815 N N . ILE A 1 103 ? -1.590 0.906 -7.685 1.00 77.62 103 ILE A N 1
ATOM 816 C CA . ILE A 1 103 ? -2.525 2.023 -7.777 1.00 77.62 103 ILE A CA 1
ATOM 817 C C . ILE A 1 103 ? -1.734 3.323 -7.775 1.00 77.62 103 ILE A C 1
ATOM 819 O O . ILE A 1 103 ? -0.987 3.605 -6.842 1.00 77.62 103 ILE A O 1
ATOM 823 N N . VAL A 1 104 ? -1.979 4.173 -8.767 1.00 72.06 104 VAL A N 1
ATOM 824 C CA . VAL A 1 104 ? -1.419 5.527 -8.812 1.00 72.06 104 VAL A CA 1
ATOM 825 C C . VAL A 1 104 ? -2.530 6.537 -9.030 1.00 72.06 104 VAL A C 1
ATOM 827 O O . VAL A 1 104 ? -3.337 6.377 -9.944 1.00 72.06 104 VAL A O 1
ATOM 830 N N . GLN A 1 105 ? -2.547 7.596 -8.221 1.00 66.88 105 GLN A N 1
ATOM 831 C CA . GLN A 1 105 ? -3.431 8.742 -8.413 1.00 66.88 105 GLN A CA 1
ATOM 832 C C . GLN A 1 105 ? -2.637 9.908 -9.029 1.00 66.88 105 GLN A C 1
ATOM 834 O O . GLN A 1 105 ? -1.706 10.415 -8.407 1.00 66.88 105 GLN A O 1
ATOM 839 N N . TRP A 1 106 ? -3.044 10.332 -10.237 1.00 59.88 106 TRP A N 1
ATOM 840 C CA . TRP A 1 106 ? -2.497 11.446 -11.045 1.00 59.88 106 TRP A CA 1
ATOM 841 C C . TRP A 1 106 ? -1.070 11.298 -11.599 1.00 59.88 106 TRP A C 1
ATOM 843 O O . TRP A 1 106 ? -0.119 11.841 -11.044 1.00 59.88 106 TRP A O 1
ATOM 853 N N . MET A 1 107 ? -0.938 10.705 -12.794 1.00 53.09 107 MET A N 1
ATOM 854 C CA . MET A 1 107 ? 0.287 10.785 -13.613 1.00 53.09 107 MET A CA 1
ATOM 855 C C . MET A 1 107 ? -0.001 10.788 -15.130 1.00 53.09 107 MET A C 1
ATOM 857 O O . MET A 1 107 ? 0.672 10.096 -15.895 1.00 53.09 107 MET A O 1
ATOM 861 N N . ASP A 1 108 ? -0.973 11.585 -15.593 1.00 47.91 108 ASP A N 1
ATOM 862 C CA . ASP A 1 108 ? -1.364 11.644 -17.019 1.00 47.91 108 ASP A CA 1
ATOM 863 C C . ASP A 1 108 ? -0.175 11.927 -17.965 1.00 47.91 108 ASP A C 1
ATOM 865 O O . ASP A 1 108 ? -0.123 11.408 -19.078 1.00 47.91 108 ASP A O 1
ATOM 869 N N . GLN A 1 109 ? 0.823 12.709 -17.529 1.00 47.59 109 GLN A N 1
ATOM 870 C CA . GLN A 1 109 ? 1.972 13.079 -18.371 1.00 47.59 109 GLN A CA 1
ATOM 871 C C . GLN A 1 109 ? 3.128 12.064 -18.367 1.00 47.59 109 GLN A C 1
ATOM 873 O O . GLN A 1 109 ? 3.902 12.022 -19.323 1.00 47.59 109 GLN A O 1
ATOM 878 N N . LEU A 1 110 ? 3.273 11.253 -17.315 1.00 51.59 110 LEU A N 1
ATOM 879 C CA . LEU A 1 110 ? 4.430 10.361 -17.144 1.00 51.59 110 LEU A CA 1
ATOM 880 C C . LEU A 1 110 ? 4.193 8.982 -17.775 1.00 51.59 110 LEU A C 1
ATOM 882 O O . LEU A 1 110 ? 5.076 8.469 -18.462 1.00 51.59 110 LEU A O 1
ATOM 886 N N . PHE A 1 111 ? 2.988 8.419 -17.641 1.00 51.69 111 PHE A N 1
ATOM 887 C CA . PHE A 1 111 ? 2.665 7.126 -18.256 1.00 51.69 111 PHE A CA 1
ATOM 888 C C . PHE A 1 111 ? 2.604 7.196 -19.789 1.00 51.69 111 PHE A C 1
ATOM 890 O O . PHE A 1 111 ? 3.087 6.286 -20.462 1.00 51.69 111 PHE A O 1
ATOM 897 N N . MET A 1 112 ? 2.125 8.312 -20.354 1.00 49.56 112 MET A N 1
ATOM 898 C CA . MET A 1 112 ? 2.079 8.530 -21.810 1.00 49.56 112 MET A CA 1
ATOM 899 C C . MET A 1 112 ? 3.474 8.563 -22.459 1.00 49.56 112 MET A C 1
ATOM 901 O O . MET A 1 112 ? 3.598 8.317 -23.658 1.00 49.56 112 MET A O 1
ATOM 905 N N . ARG A 1 113 ? 4.536 8.845 -21.689 1.00 44.88 113 ARG A N 1
ATOM 906 C CA . ARG A 1 113 ? 5.902 8.998 -22.215 1.00 44.88 113 ARG A CA 1
ATOM 907 C C . ARG A 1 113 ? 6.695 7.686 -22.283 1.00 44.88 113 ARG A C 1
ATOM 909 O O . ARG A 1 113 ? 7.626 7.603 -23.078 1.00 44.88 113 ARG A O 1
ATOM 916 N N . ASN A 1 114 ? 6.307 6.658 -21.518 1.00 41.56 114 ASN A N 1
ATOM 917 C CA . ASN A 1 114 ? 7.165 5.497 -21.226 1.00 41.56 114 ASN A CA 1
ATOM 918 C C . ASN A 1 114 ? 6.614 4.120 -21.670 1.00 41.56 114 ASN A C 1
ATOM 920 O O . ASN A 1 114 ? 6.965 3.108 -21.078 1.00 41.56 114 ASN A O 1
ATOM 924 N N . ARG A 1 115 ? 5.786 4.040 -22.725 1.00 44.72 115 ARG A N 1
ATOM 925 C CA . ARG A 1 115 ? 5.343 2.783 -23.398 1.00 44.72 115 ARG A CA 1
ATOM 926 C C . ARG A 1 115 ? 4.769 1.661 -22.505 1.00 44.72 115 ARG A C 1
ATOM 928 O O . ARG A 1 115 ? 4.636 0.528 -22.970 1.00 44.72 115 ARG A O 1
ATOM 935 N N . PHE A 1 116 ? 4.381 1.941 -21.266 1.00 45.00 116 PHE A N 1
ATOM 936 C CA . PHE A 1 116 ? 3.671 0.968 -20.442 1.00 45.00 116 PHE A CA 1
ATOM 937 C C . PHE A 1 116 ? 2.268 0.725 -21.016 1.00 45.00 116 PHE A C 1
ATOM 939 O O . PHE A 1 116 ? 1.570 1.669 -21.390 1.00 45.00 116 PHE A O 1
ATOM 946 N N . LYS A 1 117 ? 1.836 -0.542 -21.080 1.00 47.19 117 LYS A N 1
ATOM 947 C CA . LYS A 1 117 ? 0.415 -0.865 -21.262 1.00 47.19 117 LYS A CA 1
ATOM 948 C C . LYS A 1 117 ? -0.269 -0.619 -19.926 1.00 47.19 117 LYS A C 1
ATOM 950 O O . LYS A 1 117 ? -0.109 -1.411 -19.006 1.00 47.19 117 LYS A O 1
ATOM 955 N N . VAL A 1 118 ? -0.980 0.493 -19.823 1.00 49.66 118 VAL A N 1
ATOM 956 C CA . VAL A 1 118 ? -1.709 0.860 -18.613 1.00 49.66 118 VAL A CA 1
ATOM 957 C C . VAL A 1 118 ? -3.199 0.786 -18.908 1.00 49.66 118 VAL A C 1
ATOM 959 O O . VAL A 1 118 ? -3.663 1.392 -19.874 1.00 49.66 118 VAL A O 1
ATOM 962 N N . GLU A 1 119 ? -3.948 0.046 -18.093 1.00 50.09 119 GLU A N 1
ATOM 963 C CA . GLU A 1 119 ? -5.405 0.100 -18.128 1.00 50.09 119 GLU A CA 1
ATOM 964 C C . GLU A 1 119 ? -5.894 1.153 -17.128 1.00 50.09 119 GLU A C 1
ATOM 966 O O . GLU A 1 119 ? -5.686 1.067 -15.916 1.00 50.09 119 GLU A O 1
ATOM 971 N N . THR A 1 120 ? -6.516 2.195 -17.669 1.00 47.75 120 THR A N 1
ATOM 972 C CA . THR A 1 120 ? -7.157 3.263 -16.905 1.00 47.75 120 THR A CA 1
ATOM 973 C C . THR A 1 120 ? -8.509 2.763 -16.410 1.00 47.75 120 THR A C 1
ATOM 975 O O . THR A 1 120 ? -9.466 2.678 -17.183 1.00 47.75 120 THR A O 1
ATOM 978 N N . VAL A 1 121 ? -8.628 2.484 -15.114 1.00 51.31 121 VAL A N 1
ATOM 979 C CA . VAL A 1 121 ? -9.902 2.126 -14.489 1.00 51.31 121 VAL A CA 1
ATOM 980 C C . VAL A 1 121 ? -10.419 3.332 -13.706 1.00 51.31 121 VAL A C 1
ATOM 982 O O . VAL A 1 121 ? -9.724 3.958 -12.915 1.00 51.31 121 VAL A O 1
ATOM 985 N N . SER A 1 122 ? -11.664 3.737 -13.942 1.00 51.19 122 SER A N 1
ATOM 986 C CA . SER A 1 122 ? -12.259 4.809 -13.137 1.00 51.19 122 SER A CA 1
ATOM 987 C C . SER A 1 122 ? -12.534 4.300 -11.719 1.00 51.19 122 SER A C 1
ATOM 989 O O . SER A 1 122 ? -13.064 3.200 -11.567 1.00 51.19 122 SER A O 1
ATOM 991 N N . TYR A 1 123 ? -12.252 5.107 -10.690 1.00 50.66 123 TYR A N 1
ATOM 992 C CA . TYR A 1 123 ? -12.610 4.787 -9.300 1.00 50.66 123 TYR A CA 1
ATOM 993 C C . TYR A 1 123 ? -14.084 4.366 -9.164 1.00 50.66 123 TYR A C 1
ATOM 995 O O . TYR A 1 123 ? -14.394 3.374 -8.511 1.00 50.66 123 TYR A O 1
ATOM 1003 N N . SER A 1 124 ? -14.990 5.041 -9.881 1.00 52.12 124 SER A N 1
ATOM 1004 C CA . SER A 1 124 ? -16.414 4.689 -9.901 1.00 52.12 124 SER A CA 1
ATOM 1005 C C . SER A 1 124 ? -16.674 3.281 -10.449 1.00 52.12 124 SER A C 1
ATOM 1007 O O . SER A 1 124 ? -17.524 2.577 -9.914 1.00 52.12 124 SER A O 1
ATOM 1009 N N . LYS A 1 125 ? -15.920 2.826 -11.461 1.00 54.59 125 LYS A N 1
ATOM 1010 C CA . LYS A 1 125 ? -16.003 1.448 -11.975 1.00 54.59 125 LYS A CA 1
ATOM 1011 C C . LYS A 1 125 ? -15.566 0.424 -10.928 1.00 54.59 125 LYS A C 1
ATOM 1013 O O . LYS A 1 125 ? -16.215 -0.610 -10.814 1.00 54.59 125 LYS A O 1
ATOM 1018 N N . VAL A 1 126 ? -14.518 0.715 -10.155 1.00 55.91 126 VAL A N 1
ATOM 1019 C CA . VAL A 1 126 ? -14.041 -0.186 -9.090 1.00 55.91 126 VAL A CA 1
ATOM 1020 C C . VAL A 1 126 ? -15.054 -0.272 -7.952 1.00 55.91 126 VAL A C 1
ATOM 1022 O O . VAL A 1 126 ? -15.447 -1.370 -7.568 1.00 55.91 126 VAL A O 1
ATOM 1025 N N . VAL A 1 127 ? -15.558 0.869 -7.479 1.00 54.56 127 VAL A N 1
ATOM 1026 C CA . VAL A 1 127 ? -16.595 0.931 -6.435 1.00 54.56 127 VAL A CA 1
ATOM 1027 C C . VAL A 1 127 ? -17.861 0.178 -6.867 1.00 54.56 127 VAL A C 1
ATOM 1029 O O . VAL A 1 127 ? -18.382 -0.635 -6.107 1.00 54.56 127 VAL A O 1
ATOM 1032 N N . MET A 1 128 ? -18.295 0.346 -8.124 1.00 56.41 128 MET A N 1
ATOM 1033 C CA . MET A 1 128 ? -19.423 -0.415 -8.676 1.00 56.41 128 MET A CA 1
ATOM 1034 C C . MET A 1 128 ? -19.144 -1.921 -8.764 1.00 56.41 128 MET A C 1
ATOM 1036 O O . MET A 1 128 ? -20.034 -2.715 -8.471 1.00 56.41 128 MET A O 1
ATOM 1040 N N . SER A 1 129 ? -17.926 -2.335 -9.137 1.00 57.84 129 SER A N 1
ATOM 1041 C CA . SER A 1 129 ? -17.551 -3.759 -9.188 1.00 57.84 129 SER A CA 1
ATOM 1042 C C . SER A 1 129 ? -17.521 -4.428 -7.808 1.00 57.84 129 SER A C 1
ATOM 1044 O O . SER A 1 129 ? -17.742 -5.631 -7.705 1.00 57.84 129 SER A O 1
ATOM 1046 N N . LEU A 1 130 ? -17.321 -3.638 -6.749 1.00 54.56 130 LEU A N 1
ATOM 1047 C CA . LEU A 1 130 ? -17.378 -4.068 -5.349 1.00 54.56 130 LEU A CA 1
ATOM 1048 C C . LEU A 1 130 ? -18.806 -4.040 -4.768 1.00 54.56 130 LEU A C 1
ATOM 1050 O O . LEU A 1 130 ? -18.999 -4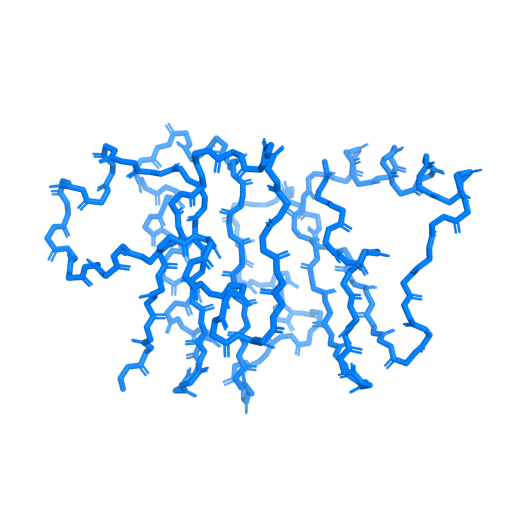.377 -3.603 1.00 54.56 130 LEU A O 1
ATOM 1054 N N . GLY A 1 131 ? -19.816 -3.671 -5.567 1.00 58.25 131 GLY A N 1
ATOM 1055 C CA . GLY A 1 131 ? -21.221 -3.629 -5.148 1.00 58.25 131 GLY A CA 1
ATOM 1056 C C . GLY A 1 131 ? -21.613 -2.377 -4.357 1.00 58.25 131 GLY A C 1
ATOM 1057 O O . GLY A 1 131 ? -22.710 -2.321 -3.801 1.00 58.25 131 GLY A O 1
ATOM 1058 N N . GLU A 1 132 ? -20.751 -1.362 -4.314 1.00 63.03 132 GLU A N 1
ATOM 1059 C CA . GLU A 1 132 ? -21.000 -0.107 -3.608 1.00 63.03 132 GLU A CA 1
ATOM 1060 C C . GLU A 1 132 ? -21.507 0.985 -4.570 1.00 63.03 132 GLU A C 1
ATOM 1062 O O . GLU A 1 132 ? -21.183 1.010 -5.761 1.00 63.03 132 GLU A O 1
ATOM 1067 N N . LYS A 1 133 ? -22.348 1.903 -4.071 1.00 56.34 133 LYS A N 1
ATOM 1068 C CA . LYS A 1 133 ? -22.857 3.029 -4.873 1.00 56.34 133 LYS A CA 1
ATOM 1069 C C . LYS A 1 133 ? -21.881 4.208 -4.798 1.00 56.34 133 LYS A C 1
ATOM 1071 O O . LYS A 1 133 ? -21.623 4.680 -3.692 1.00 56.34 133 LYS A O 1
ATOM 1076 N N . PRO A 1 134 ? -21.391 4.732 -5.935 1.00 52.09 134 PRO A N 1
ATOM 1077 C CA . PRO A 1 134 ? -20.508 5.891 -5.929 1.00 52.09 134 PRO A CA 1
ATOM 1078 C C . PRO A 1 134 ? -21.261 7.149 -5.469 1.00 52.09 134 PRO A C 1
ATOM 1080 O O . PRO A 1 134 ? -22.354 7.448 -5.956 1.00 52.09 134 PRO A O 1
ATOM 1083 N N . THR A 1 135 ? -20.681 7.896 -4.532 1.00 51.03 135 THR A N 1
ATOM 1084 C CA . THR A 1 135 ? -21.205 9.179 -4.048 1.00 51.03 135 THR A CA 1
ATOM 1085 C C . THR A 1 135 ? -20.969 10.295 -5.069 1.00 51.03 135 THR A C 1
ATOM 1087 O O . THR A 1 135 ? -19.869 10.471 -5.598 1.00 51.03 135 THR A O 1
ATOM 1090 N N . LEU A 1 136 ? -22.027 11.058 -5.374 1.00 41.81 136 LEU A N 1
ATOM 1091 C CA . LEU A 1 136 ? -22.009 12.147 -6.354 1.00 41.81 136 LEU A CA 1
ATOM 1092 C C . LEU A 1 136 ? -21.222 13.344 -5.786 1.00 41.81 136 LEU A C 1
ATOM 1094 O O . LEU A 1 136 ? -21.771 14.199 -5.100 1.00 41.81 136 LEU A O 1
ATOM 1098 N N . GLY A 1 137 ? -19.915 13.358 -6.037 1.00 46.97 137 GLY A N 1
ATOM 1099 C CA . GLY A 1 137 ? -18.971 14.377 -5.560 1.00 46.97 137 GLY A CA 1
ATOM 1100 C C . GLY A 1 137 ? -17.505 13.939 -5.648 1.00 46.97 137 GLY A C 1
ATOM 1101 O O . GLY A 1 137 ? -16.608 14.780 -5.749 1.00 46.97 137 GLY A O 1
ATOM 1102 N N . ASP A 1 138 ? -17.256 12.628 -5.710 1.00 44.09 138 ASP A N 1
ATOM 1103 C CA . ASP A 1 138 ? -15.912 12.054 -5.646 1.00 44.09 138 ASP A CA 1
ATOM 1104 C C . ASP A 1 138 ? -15.225 12.006 -7.019 1.00 44.09 138 ASP A C 1
ATOM 1106 O O . ASP A 1 138 ? -15.248 11.023 -7.750 1.00 44.09 138 ASP A O 1
ATOM 1110 N N . HIS A 1 139 ? -14.669 13.172 -7.340 1.00 42.62 139 HIS A N 1
ATOM 1111 C CA . HIS A 1 139 ? -13.368 13.475 -7.947 1.00 42.62 139 HIS A CA 1
ATOM 1112 C C . HIS A 1 139 ? -12.874 12.681 -9.171 1.00 42.62 139 HIS A C 1
ATOM 1114 O O . HIS A 1 139 ? -12.960 11.463 -9.276 1.00 42.62 139 HIS A O 1
ATOM 1120 N N . LYS A 1 140 ? -12.229 13.441 -10.071 1.00 41.62 140 LYS A N 1
ATOM 1121 C CA . LYS A 1 140 ? -11.401 13.036 -11.224 1.00 41.62 140 LYS A CA 1
ATOM 1122 C C . LYS A 1 140 ? -10.214 12.135 -10.815 1.00 41.62 140 LYS A C 1
ATOM 1124 O O . LYS A 1 140 ? -9.053 12.499 -10.997 1.00 41.62 140 LYS A O 1
ATOM 1129 N N . SER A 1 141 ? -10.499 10.979 -10.235 1.00 40.28 141 SER A N 1
ATOM 1130 C CA . SER A 1 141 ? -9.525 9.993 -9.782 1.00 40.28 141 SER A CA 1
ATOM 1131 C C . SER A 1 141 ? -9.466 8.885 -10.825 1.00 40.28 141 SER A C 1
ATOM 1133 O O . SER A 1 141 ? -10.307 7.983 -10.859 1.00 40.28 141 SER A O 1
ATOM 1135 N N . ILE A 1 142 ? -8.498 9.003 -11.729 1.00 42.59 142 ILE A N 1
ATOM 1136 C CA . ILE A 1 142 ? -8.093 7.908 -12.606 1.00 42.59 142 ILE A CA 1
ATOM 1137 C C . ILE A 1 142 ? -7.286 6.935 -11.744 1.00 42.59 142 ILE A C 1
ATOM 1139 O O . ILE A 1 142 ? -6.286 7.337 -11.152 1.00 42.59 142 ILE A O 1
ATOM 1143 N N . LEU A 1 143 ? -7.761 5.695 -11.632 1.00 44.66 143 LEU A N 1
ATOM 1144 C CA . LEU A 1 143 ? -7.074 4.602 -10.962 1.00 44.66 143 LEU A CA 1
ATOM 1145 C C . LEU A 1 143 ? -6.355 3.797 -12.044 1.00 44.66 143 LEU A C 1
ATOM 1147 O O . LEU A 1 143 ? -6.989 3.228 -12.930 1.00 44.66 143 LEU A O 1
ATOM 1151 N N . PHE A 1 144 ? -5.034 3.753 -12.004 1.00 45.69 144 PHE A N 1
ATOM 1152 C CA . PHE A 1 144 ? -4.308 2.783 -12.815 1.00 45.69 144 PHE A CA 1
ATOM 1153 C C . PHE A 1 144 ? -4.239 1.474 -12.041 1.00 45.69 144 PHE A C 1
ATOM 1155 O O . PHE A 1 144 ? -3.981 1.493 -10.842 1.00 45.69 144 PHE A O 1
ATOM 1162 N N . VAL A 1 145 ? -4.529 0.366 -12.717 1.00 45.00 145 VAL A N 1
ATOM 1163 C CA . VAL A 1 145 ? -4.391 -0.987 -12.180 1.00 45.00 145 VAL A CA 1
ATOM 1164 C C . VAL A 1 145 ? -3.378 -1.687 -13.068 1.00 45.00 145 VAL A C 1
ATOM 1166 O O . VAL A 1 145 ? -3.651 -1.953 -14.235 1.00 45.00 145 VAL A O 1
ATOM 1169 N N . ALA A 1 146 ? -2.189 -1.934 -12.531 1.00 46.06 146 ALA A N 1
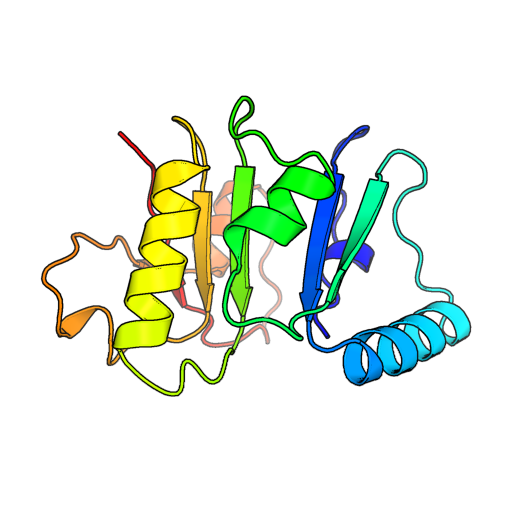ATOM 1170 C CA . ALA A 1 146 ? -1.231 -2.835 -13.154 1.00 46.06 146 ALA A CA 1
ATOM 1171 C C . ALA A 1 146 ? -1.180 -4.121 -12.328 1.00 46.06 146 ALA A C 1
ATOM 1173 O O . ALA A 1 146 ? -0.933 -4.071 -11.121 1.00 46.06 146 ALA A O 1
ATOM 1174 N N . GLU A 1 147 ? -1.444 -5.248 -12.986 1.00 41.88 147 GLU A N 1
ATOM 1175 C CA . GLU A 1 147 ? -1.240 -6.580 -12.428 1.00 41.88 147 GLU A CA 1
ATOM 1176 C C . GLU A 1 147 ? 0.126 -7.098 -12.882 1.00 41.88 147 GLU A C 1
ATOM 1178 O O . GLU A 1 147 ? 0.505 -6.967 -14.050 1.00 41.88 147 GLU A O 1
ATOM 1183 N N . PHE A 1 148 ? 0.874 -7.676 -11.947 1.00 43.16 148 PHE A N 1
ATOM 1184 C CA . PHE A 1 148 ? 2.132 -8.343 -12.260 1.00 43.16 148 PHE A CA 1
ATOM 1185 C C . PHE A 1 148 ? 1.839 -9.753 -12.811 1.00 43.16 148 PHE A C 1
ATOM 1187 O O . PHE A 1 148 ? 1.172 -10.542 -12.135 1.00 43.16 148 PHE A O 1
ATOM 1194 N N . ALA A 1 149 ? 2.290 -10.043 -14.040 1.00 37.44 149 ALA A N 1
ATOM 1195 C CA . ALA A 1 149 ? 1.968 -11.266 -14.797 1.00 37.44 149 ALA A CA 1
ATOM 1196 C C . ALA A 1 149 ? 2.718 -12.520 -14.312 1.00 37.44 149 ALA A C 1
ATOM 1198 O O . ALA A 1 149 ? 3.942 -12.413 -14.081 1.00 37.44 149 ALA A O 1
#

Secondary structure (DSSP, 8-state):
---HHHHS-PPTT-EEEEEE-HHHHHHHHHHHHHTT----TTSEEEEEE--SS-SHHHHHHTT--S-S--EEEEES----SHHHHHHHHHHHHHH--TT-EEEEES-HHHHTTTT---EEEEHHHHHHHTTPPPPTT----EEEEEE--

pLDDT: mean 73.48, std 18.24, range [37.44, 94.94]